Protein AF-A0A453H5A4-F1 (afdb_monomer)

Foldseek 3Di:
DPPPPPPFPWDWDFFFQQKIWIFGPPPDDDPDDDDPVVVVVRTPDMDRHDRGGWQDKDDLDPQAWMWTFGQVQWIFIAGPVVRDTQAIHHDGPGGWHDKDADPVQSQWIKIDGPSRKIWIWGNPQDQPPPVHDRHTDGPDID

InterPro domains:
  IPR001680 WD40 repeat [PF00400] (46-79)
  IPR001680 WD40 repeat [PF00400] (84-122)
  IPR001680 WD40 repeat [PS50082] (47-88)
  IPR001680 WD40 repeat [PS50082] (89-124)
  IPR001680 WD40 repeat [SM00320] (40-79)
  IPR001680 WD40 repeat [SM00320] (82-122)
  IPR015943 WD40/YVTN repeat-like-containing domain superfamily [G3DSA:2.130.10.10] (1-129)
  IPR020472 PAC1/LIS1-like, WD-40 repeat [PR00320] (11-25)
  IPR020472 PAC1/LIS1-like, WD-40 repeat [PR00320] (66-80)
  IPR020472 PAC1/LIS1-like, WD-40 repeat [PR00320] (109-123)
  IPR036322 WD40-repeat-containing domain superfamily [SSF50978] (8-124)
  IPR051865 WD repeat-containing CDT2 adapter protein [PTHR22852] (1-136)

Structure (mmCIF, N/CA/C/O backbone):
data_AF-A0A453H5A4-F1
#
_entry.id   AF-A0A453H5A4-F1
#
loop_
_atom_site.group_PDB
_atom_site.id
_atom_site.type_symbol
_atom_site.label_atom_id
_atom_site.label_alt_id
_atom_site.label_comp_id
_atom_site.label_asym_id
_atom_site.label_entity_id
_atom_site.label_seq_id
_atom_site.pdbx_PDB_ins_code
_atom_site.Cartn_x
_atom_site.Cartn_y
_atom_site.Cartn_z
_atom_site.occupancy
_atom_site.B_iso_or_equiv
_atom_site.auth_seq_id
_atom_site.auth_comp_id
_atom_site.auth_asym_id
_atom_site.auth_atom_id
_atom_site.pdbx_PDB_model_num
ATOM 1 N N . PHE A 1 1 ? -9.966 21.809 27.363 1.00 31.95 1 PHE A N 1
ATOM 2 C CA . PHE A 1 1 ? -9.455 20.461 27.683 1.00 31.95 1 PHE A CA 1
ATOM 3 C C . PHE A 1 1 ? -8.879 19.852 26.421 1.00 31.95 1 PHE A C 1
ATOM 5 O O . PHE A 1 1 ? -9.624 19.373 25.575 1.00 31.95 1 PHE A O 1
ATOM 12 N N . CYS A 1 2 ? -7.567 19.964 26.238 1.00 31.50 2 CYS A N 1
ATOM 13 C CA . CYS A 1 2 ? -6.886 19.392 25.086 1.00 31.50 2 CYS A CA 1
ATOM 14 C C . CYS A 1 2 ? -6.953 17.870 25.238 1.00 31.50 2 CYS A C 1
ATOM 16 O O . CYS A 1 2 ? -6.314 17.316 26.131 1.00 31.50 2 CYS A O 1
ATOM 18 N N . LYS A 1 3 ? -7.777 17.198 24.426 1.00 32.16 3 LYS A N 1
ATOM 19 C CA . LYS A 1 3 ? -7.684 15.747 24.249 1.00 32.16 3 LYS A CA 1
ATOM 20 C C . LYS A 1 3 ? -6.271 15.505 23.732 1.00 32.16 3 LYS A C 1
ATOM 22 O O . LYS A 1 3 ? -5.987 15.796 22.575 1.00 32.16 3 LYS A O 1
ATOM 27 N N . VAL A 1 4 ? -5.375 15.057 24.607 1.00 33.06 4 VAL A N 1
ATOM 28 C CA . VAL A 1 4 ? -4.102 14.475 24.183 1.00 33.06 4 VAL A CA 1
ATOM 29 C C . VAL A 1 4 ? -4.491 13.403 23.167 1.00 33.06 4 VAL A C 1
ATOM 31 O O . VAL A 1 4 ? -5.281 12.527 23.539 1.00 33.06 4 VAL A O 1
ATOM 34 N N . PRO A 1 5 ? -4.058 13.478 21.895 1.00 43.41 5 PRO A N 1
ATOM 35 C CA . PRO A 1 5 ? -4.349 12.414 20.955 1.00 43.41 5 PRO A CA 1
ATOM 36 C C . PRO A 1 5 ? -3.755 11.158 21.575 1.00 43.41 5 PRO A C 1
ATOM 38 O O . PRO A 1 5 ? -2.550 11.088 21.826 1.00 43.41 5 PRO A O 1
ATOM 41 N N . GLN A 1 6 ? -4.605 10.196 21.932 1.00 47.28 6 GLN A N 1
ATOM 42 C CA . GLN A 1 6 ? -4.117 8.869 22.255 1.00 47.28 6 GLN A CA 1
ATOM 43 C C . GLN A 1 6 ? -3.299 8.452 21.038 1.00 47.28 6 GLN A C 1
ATOM 45 O O . GLN A 1 6 ? -3.840 8.398 19.942 1.00 47.28 6 GLN A O 1
ATOM 50 N N . ILE A 1 7 ? -1.990 8.263 21.215 1.00 48.84 7 ILE A N 1
ATOM 51 C CA . ILE A 1 7 ? -1.068 7.856 20.147 1.00 48.84 7 ILE A CA 1
ATOM 52 C C . ILE A 1 7 ? -1.431 6.408 19.758 1.00 48.84 7 ILE A C 1
ATOM 54 O O . ILE A 1 7 ? -0.735 5.468 20.116 1.00 48.84 7 ILE A O 1
ATOM 58 N N . SER A 1 8 ? -2.589 6.167 19.156 1.00 60.38 8 SER A N 1
ATOM 59 C CA . SER A 1 8 ? -3.056 4.853 18.711 1.00 60.38 8 SER A CA 1
ATOM 60 C C . SER A 1 8 ? -1.916 4.146 17.980 1.00 60.38 8 SER A C 1
ATOM 62 O O . SER A 1 8 ? -1.382 4.675 17.011 1.00 60.38 8 SER A O 1
ATOM 64 N N . ARG A 1 9 ? -1.471 2.996 18.507 1.00 76.94 9 ARG A N 1
ATOM 65 C CA . ARG A 1 9 ? -0.459 2.173 17.837 1.00 76.94 9 ARG A CA 1
ATOM 66 C C . ARG A 1 9 ? -1.238 1.257 16.910 1.00 76.94 9 ARG A C 1
ATOM 68 O O . ARG A 1 9 ? -1.734 0.220 17.341 1.00 76.94 9 ARG A O 1
ATOM 75 N N . LEU A 1 10 ? -1.455 1.732 15.692 1.00 87.25 10 LEU A N 1
ATOM 76 C CA . LEU A 1 10 ? -2.156 0.975 14.671 1.00 87.25 10 LEU A CA 1
ATOM 77 C C . LEU A 1 10 ? -1.175 0.002 14.025 1.00 87.25 10 LEU A C 1
ATOM 79 O O . LEU A 1 10 ? -0.046 0.364 13.708 1.00 87.25 10 LEU A O 1
ATOM 83 N N . LEU A 1 11 ? -1.607 -1.239 13.850 1.00 89.75 11 LEU A N 1
ATOM 84 C CA . LEU A 1 11 ? -0.861 -2.262 13.134 1.00 89.75 11 LEU A CA 1
ATOM 85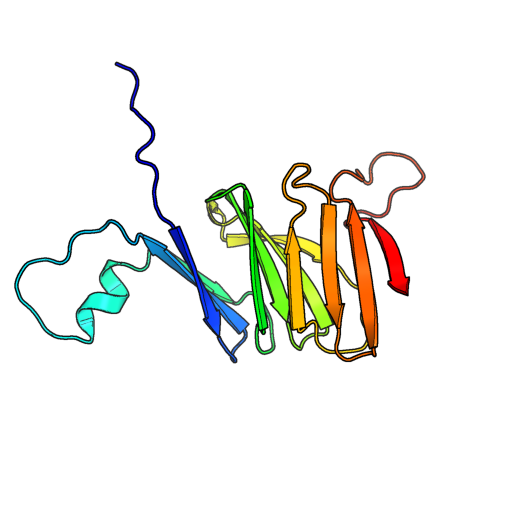 C C . LEU A 1 11 ? -1.641 -2.621 11.876 1.00 89.75 11 LEU A C 1
ATOM 87 O O . LEU A 1 11 ? -2.782 -3.068 11.977 1.00 89.75 11 LEU A O 1
ATOM 91 N N . ALA A 1 12 ? -1.025 -2.431 10.714 1.00 92.25 12 ALA A N 1
ATOM 92 C CA . ALA A 1 12 ? -1.526 -2.971 9.461 1.00 92.25 12 ALA A CA 1
ATOM 93 C C . ALA A 1 12 ? -0.928 -4.363 9.248 1.00 92.25 12 ALA A C 1
ATOM 95 O O . ALA A 1 12 ? 0.274 -4.561 9.414 1.00 92.25 12 ALA A O 1
ATOM 96 N N . VAL A 1 13 ? -1.775 -5.318 8.891 1.00 94.19 13 VAL A N 1
ATOM 97 C CA . VAL A 1 13 ? -1.387 -6.670 8.492 1.00 94.19 13 VAL A CA 1
ATOM 98 C C . VAL A 1 13 ? -2.006 -6.929 7.133 1.00 94.19 13 VAL A C 1
ATOM 100 O O . VAL A 1 13 ? -3.155 -6.552 6.907 1.00 94.19 13 VAL A O 1
ATOM 103 N N . ALA A 1 14 ? -1.254 -7.568 6.250 1.00 96.06 14 ALA A N 1
ATOM 104 C CA . ALA A 1 14 ? -1.747 -8.015 4.962 1.00 96.06 14 ALA A CA 1
ATOM 105 C C . ALA A 1 14 ? -1.429 -9.496 4.753 1.00 96.06 14 ALA A C 1
ATOM 107 O O . ALA A 1 14 ? -0.588 -10.048 5.467 1.00 96.06 14 ALA A O 1
ATOM 108 N N . ASP A 1 15 ? -2.120 -10.130 3.811 1.00 96.50 15 ASP A N 1
ATOM 109 C CA . ASP A 1 15 ? -1.997 -11.564 3.556 1.00 96.50 15 ASP A CA 1
ATOM 110 C C . ASP A 1 15 ? -1.846 -11.923 2.067 1.00 96.50 15 ASP A C 1
ATOM 112 O O . ASP A 1 15 ? -1.780 -11.068 1.175 1.00 96.50 15 ASP A O 1
ATOM 116 N N . GLU A 1 16 ? -1.740 -13.231 1.816 1.00 97.19 16 GLU A N 1
ATOM 117 C CA . GLU A 1 16 ? -1.551 -13.812 0.485 1.00 97.19 16 GLU A CA 1
ATOM 118 C C . GLU A 1 16 ? -2.814 -13.763 -0.390 1.00 97.19 16 GLU A C 1
ATOM 120 O O . GLU A 1 16 ? -2.710 -13.875 -1.611 1.00 97.19 16 GLU A O 1
ATOM 125 N N . ASP A 1 17 ? -3.983 -13.521 0.207 1.00 96.94 17 ASP A N 1
ATOM 126 C CA . ASP A 1 17 ? -5.263 -13.414 -0.499 1.00 96.94 17 ASP A CA 1
ATOM 127 C C . ASP A 1 17 ? -5.582 -11.964 -0.909 1.00 96.94 17 ASP A C 1
ATOM 129 O O . ASP A 1 17 ? -6.576 -11.700 -1.588 1.00 96.94 17 ASP A O 1
ATOM 133 N N . GLY A 1 18 ? -4.726 -11.010 -0.531 1.00 96.88 18 GLY A N 1
ATOM 134 C CA . GLY A 1 18 ? -4.865 -9.605 -0.894 1.00 96.88 18 GLY A CA 1
ATOM 135 C C . GLY A 1 18 ? -5.720 -8.788 0.075 1.00 96.88 18 GLY A C 1
ATOM 136 O O . GLY A 1 18 ? -6.164 -7.687 -0.277 1.00 96.88 18 GLY A O 1
ATOM 137 N N . TYR A 1 19 ? -5.942 -9.282 1.294 1.00 96.94 19 TYR A N 1
ATOM 138 C CA . TYR A 1 19 ? -6.625 -8.538 2.345 1.00 96.94 19 TYR A CA 1
ATOM 139 C C . TYR A 1 19 ? -5.660 -7.673 3.145 1.00 96.94 19 TYR A C 1
ATOM 141 O O . TYR A 1 19 ? -4.489 -7.995 3.337 1.00 96.94 19 TYR A O 1
ATOM 149 N N . VAL A 1 20 ? -6.195 -6.571 3.664 1.00 96.62 20 VAL A N 1
ATOM 150 C CA . VAL A 1 20 ? -5.560 -5.760 4.701 1.00 96.62 20 VAL A CA 1
ATOM 151 C C . VAL A 1 20 ? -6.472 -5.721 5.911 1.00 96.62 20 VAL A C 1
ATOM 153 O O . VAL A 1 20 ? -7.674 -5.497 5.775 1.00 96.62 20 VAL A O 1
ATOM 156 N N . ALA A 1 21 ? -5.891 -5.882 7.096 1.00 93.94 21 ALA A N 1
ATOM 157 C CA . ALA A 1 21 ? -6.553 -5.710 8.377 1.00 93.94 21 ALA A CA 1
ATOM 158 C C . ALA A 1 21 ? -5.768 -4.741 9.269 1.00 93.94 21 ALA A C 1
ATOM 160 O O . ALA A 1 21 ? -4.544 -4.818 9.382 1.00 93.94 21 ALA A O 1
ATOM 161 N N . ILE A 1 22 ? -6.486 -3.838 9.932 1.00 91.94 22 ILE A N 1
ATOM 162 C CA . ILE A 1 22 ? -5.944 -2.866 10.878 1.00 91.94 22 ILE A CA 1
ATOM 163 C C . ILE A 1 22 ? -6.320 -3.280 12.293 1.00 91.94 22 ILE A C 1
ATOM 165 O O . ILE A 1 22 ? -7.485 -3.556 12.585 1.00 91.94 22 ILE A O 1
ATOM 169 N N . TYR A 1 23 ? -5.340 -3.261 13.189 1.00 88.19 23 TYR A N 1
ATOM 170 C CA . TYR A 1 23 ? -5.497 -3.596 14.599 1.00 88.19 23 TYR A CA 1
ATOM 171 C C . TYR A 1 23 ? -5.071 -2.429 15.488 1.00 88.19 23 TYR A C 1
ATOM 173 O O . TYR A 1 23 ? -4.106 -1.729 15.186 1.00 88.19 23 TYR A O 1
ATOM 181 N N . ASP A 1 24 ? -5.758 -2.243 16.616 1.00 85.81 24 ASP A N 1
ATOM 182 C CA . ASP A 1 24 ? -5.316 -1.331 17.677 1.00 85.81 24 ASP A CA 1
ATOM 183 C C . ASP A 1 24 ? -4.511 -2.101 18.723 1.00 85.81 24 ASP A C 1
ATOM 185 O O . ASP A 1 24 ? -5.075 -2.804 19.563 1.00 85.81 24 ASP A O 1
ATOM 189 N N . THR A 1 25 ? -3.188 -1.940 18.736 1.00 80.75 25 THR A N 1
ATOM 190 C CA . THR A 1 25 ? -2.337 -2.701 19.661 1.00 80.75 25 THR A CA 1
ATOM 191 C C . THR A 1 25 ? -2.437 -2.224 21.116 1.00 80.75 25 THR A C 1
ATOM 193 O O . THR A 1 25 ? -1.730 -2.752 21.975 1.00 80.75 25 THR A O 1
ATOM 196 N N . ARG A 1 26 ? -3.238 -1.192 21.426 1.00 74.94 26 ARG A N 1
ATOM 197 C CA . ARG A 1 26 ? -3.437 -0.696 22.799 1.00 74.94 26 ARG A CA 1
ATOM 198 C C . ARG A 1 26 ? -4.700 -1.207 23.470 1.00 74.94 26 ARG A C 1
ATOM 200 O O . ARG A 1 26 ? -4.829 -1.013 24.683 1.00 74.94 26 ARG A O 1
ATOM 207 N N . ARG A 1 27 ? -5.629 -1.827 22.737 1.00 67.00 27 ARG A N 1
ATOM 208 C CA . ARG A 1 27 ? -6.816 -2.424 23.357 1.00 67.00 27 ARG A CA 1
ATOM 209 C C . ARG A 1 27 ? -6.351 -3.523 24.311 1.00 67.00 27 ARG A C 1
ATOM 211 O O . ARG A 1 27 ? -5.820 -4.549 23.900 1.00 67.00 27 ARG A O 1
ATOM 218 N N . ARG A 1 28 ? -6.459 -3.247 25.616 1.00 54.19 28 ARG A N 1
ATOM 219 C CA . ARG A 1 28 ? -6.093 -4.196 26.670 1.00 54.19 28 ARG A CA 1
ATOM 220 C C . ARG A 1 28 ? -7.025 -5.396 26.579 1.00 54.19 28 ARG A C 1
ATOM 222 O O . ARG A 1 28 ? -8.238 -5.231 26.651 1.00 54.19 28 ARG A O 1
ATOM 229 N N . LEU A 1 29 ? -6.429 -6.580 26.481 1.00 51.53 29 LEU A N 1
ATOM 230 C CA . LEU A 1 29 ? -7.133 -7.853 26.579 1.00 51.53 29 LEU A CA 1
ATOM 231 C C . LEU A 1 29 ? -7.929 -7.907 27.899 1.00 51.53 29 LEU A C 1
ATOM 233 O O . LEU A 1 29 ? -7.348 -7.629 28.957 1.00 51.53 29 LEU A O 1
ATOM 237 N N . PRO A 1 30 ? -9.214 -8.298 27.885 1.00 47.69 30 PRO A N 1
ATOM 238 C CA . PRO A 1 30 ? -9.895 -8.731 29.095 1.00 47.69 30 PRO A CA 1
ATOM 239 C C . PRO A 1 30 ? -9.146 -9.932 29.685 1.00 47.69 30 PRO A C 1
ATOM 241 O O . PRO A 1 30 ? -8.645 -10.798 28.966 1.00 47.69 30 PRO A O 1
ATOM 244 N N . SER A 1 31 ? -9.049 -9.997 31.009 1.00 52.09 31 SER A N 1
ATOM 245 C CA . SER A 1 31 ? -8.161 -10.919 31.726 1.00 52.09 31 SER A CA 1
ATOM 246 C C . SER A 1 31 ? -8.523 -12.411 31.641 1.00 52.09 31 SER A C 1
ATOM 248 O O . SER A 1 31 ? -7.883 -13.206 32.324 1.00 52.09 31 SER A O 1
ATOM 250 N N . ARG A 1 32 ? -9.499 -12.844 30.827 1.00 59.06 32 ARG A N 1
ATOM 251 C CA . ARG A 1 32 ? -9.930 -14.253 30.740 1.00 59.06 32 ARG A CA 1
ATOM 252 C C . ARG A 1 32 ? -10.833 -14.525 29.519 1.00 59.06 32 ARG A C 1
ATOM 254 O O . ARG A 1 32 ? -12.024 -14.275 29.609 1.00 59.06 32 ARG A O 1
ATOM 261 N N . SER A 1 33 ? -10.289 -15.084 28.433 1.00 50.72 33 SER A N 1
ATOM 262 C CA . SER A 1 33 ? -10.902 -16.139 27.581 1.00 50.72 33 SER A CA 1
ATOM 263 C C . SER A 1 33 ? -9.937 -16.539 26.440 1.00 50.72 33 SER A C 1
ATOM 265 O O . SER A 1 33 ? -8.767 -16.151 26.463 1.00 50.72 33 SER A O 1
ATOM 267 N N . SER A 1 34 ? -10.370 -17.419 25.533 1.00 55.19 34 SER A N 1
ATOM 268 C CA . SER A 1 34 ? -9.580 -18.267 24.624 1.00 55.19 34 SER A CA 1
ATOM 269 C C . SER A 1 34 ? -8.926 -17.544 23.426 1.00 55.19 34 SER A C 1
ATOM 271 O O . SER A 1 34 ? -9.263 -16.417 23.085 1.00 55.19 34 SER A O 1
ATOM 273 N N . SER A 1 35 ? -7.937 -18.184 22.795 1.00 56.47 35 SER A N 1
ATOM 274 C CA . SER A 1 35 ? -7.012 -17.622 21.789 1.00 56.47 35 SER A CA 1
ATOM 275 C C . SER A 1 35 ? -7.656 -17.126 20.487 1.00 56.47 35 SER A C 1
ATOM 277 O O . SER A 1 35 ? -7.053 -16.311 19.797 1.00 56.47 35 SER A O 1
ATOM 279 N N . ILE A 1 36 ? -8.850 -17.617 20.1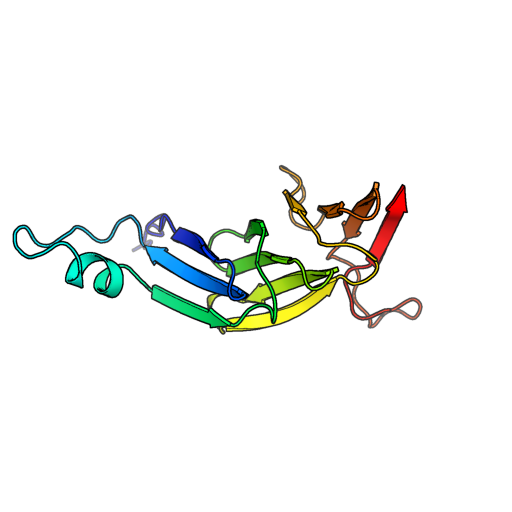46 1.00 55.00 36 ILE A N 1
ATOM 280 C CA . ILE A 1 36 ? -9.502 -17.385 18.845 1.00 55.00 36 ILE A CA 1
ATOM 281 C C . ILE A 1 36 ? -10.413 -16.142 18.886 1.00 55.00 36 ILE A C 1
ATOM 283 O O . ILE A 1 36 ? -10.499 -15.409 17.906 1.00 55.00 36 ILE A O 1
ATOM 287 N N . GLU A 1 37 ? -10.994 -15.815 20.044 1.00 50.50 37 GLU A N 1
ATOM 288 C CA . GLU A 1 37 ? -11.855 -14.630 20.234 1.00 50.50 37 GLU A CA 1
ATOM 289 C C . GLU A 1 37 ? -11.042 -13.318 20.312 1.00 50.50 37 GLU A C 1
ATOM 291 O O . GLU A 1 37 ? -11.508 -12.250 19.919 1.00 50.50 37 GLU A O 1
ATOM 296 N N . LYS A 1 38 ? -9.765 -13.406 20.712 1.00 52.12 38 LYS A N 1
ATOM 297 C CA . LYS A 1 38 ? -8.856 -12.258 20.916 1.00 52.12 38 LYS A CA 1
ATOM 298 C C . LYS A 1 38 ? -8.471 -11.510 19.636 1.00 52.12 38 LYS A C 1
ATOM 300 O O . LYS A 1 38 ? -8.133 -10.326 19.691 1.00 52.12 38 LYS A O 1
ATOM 305 N N . SER A 1 39 ? -8.482 -12.191 18.488 1.00 49.59 39 SER A N 1
ATOM 306 C CA . SER A 1 39 ? -8.101 -11.595 17.198 1.00 49.59 39 SER A CA 1
ATOM 307 C C . SER A 1 39 ? -9.197 -10.673 16.652 1.00 49.59 39 SER A C 1
ATOM 309 O O . SER A 1 39 ? -8.893 -9.617 16.097 1.00 49.59 39 SER A O 1
ATOM 311 N N . ALA A 1 40 ? -10.469 -11.017 16.876 1.00 54.19 40 ALA A N 1
ATOM 312 C CA . ALA A 1 40 ? -11.606 -10.256 16.367 1.00 54.19 40 ALA A CA 1
ATOM 313 C C . ALA A 1 40 ? -11.858 -8.950 17.147 1.00 54.19 40 ALA A C 1
ATOM 315 O O . ALA A 1 40 ? -12.211 -7.942 16.546 1.00 54.19 40 ALA A O 1
ATOM 316 N N . GLU A 1 41 ? -11.616 -8.922 18.463 1.00 59.72 41 GLU A N 1
ATOM 317 C CA . GLU A 1 41 ? -11.883 -7.743 19.319 1.00 59.72 41 GLU A CA 1
ATOM 318 C C . GLU A 1 41 ? -10.894 -6.579 19.115 1.00 59.72 41 GLU A C 1
ATOM 320 O O . GLU A 1 41 ? -11.189 -5.407 19.394 1.00 59.72 41 GLU A O 1
ATOM 325 N N . THR A 1 42 ? -9.706 -6.908 18.612 1.00 70.88 42 THR A N 1
ATOM 326 C CA . THR A 1 42 ? -8.603 -5.964 18.392 1.00 70.88 42 THR A CA 1
ATOM 327 C C . THR A 1 42 ? -8.598 -5.411 16.961 1.00 70.88 42 THR A C 1
ATOM 329 O O . THR A 1 42 ? -7.965 -4.385 16.700 1.00 70.88 42 THR A O 1
ATOM 332 N N . ARG A 1 43 ? -9.308 -6.075 16.036 1.00 80.38 43 ARG A N 1
ATOM 333 C CA . ARG A 1 43 ? -9.438 -5.674 14.632 1.00 80.38 43 ARG A CA 1
ATOM 334 C C . ARG A 1 43 ? -10.377 -4.474 14.528 1.00 80.38 43 ARG A C 1
ATOM 336 O O . ARG A 1 43 ? -11.531 -4.531 14.938 1.00 80.38 43 ARG A O 1
ATOM 343 N N . LEU A 1 44 ? -9.872 -3.375 13.983 1.00 85.88 44 LEU A N 1
ATOM 344 C CA . LEU A 1 44 ? -10.637 -2.151 13.749 1.00 85.88 44 LEU A CA 1
ATOM 345 C C . LEU A 1 44 ? -11.335 -2.171 12.392 1.00 85.88 44 LEU A C 1
ATOM 347 O O . LEU A 1 44 ? -12.474 -1.726 12.263 1.00 85.88 44 LEU A O 1
ATOM 351 N N . SER A 1 45 ? -10.638 -2.661 11.374 1.00 87.12 45 SER A N 1
ATOM 352 C CA . SER A 1 45 ? -11.126 -2.685 10.004 1.00 87.12 45 SER A CA 1
ATOM 353 C C . SER A 1 45 ? -10.379 -3.716 9.179 1.00 87.12 45 SER A C 1
ATOM 355 O O . SER A 1 45 ? -9.217 -4.006 9.436 1.00 87.12 45 SER A O 1
ATOM 357 N N . ASP A 1 46 ? -11.047 -4.234 8.161 1.00 93.00 46 ASP A N 1
ATOM 358 C CA . ASP A 1 46 ? -10.445 -4.975 7.066 1.00 93.00 46 ASP A CA 1
ATOM 359 C C . ASP A 1 46 ? -11.130 -4.647 5.733 1.00 93.00 46 ASP A C 1
ATOM 361 O O . ASP A 1 46 ? -12.235 -4.078 5.700 1.00 93.00 46 ASP A O 1
ATOM 365 N N . TRP A 1 47 ? -10.416 -4.919 4.642 1.00 96.75 47 TRP A N 1
ATOM 366 C CA . TRP A 1 47 ? -10.898 -4.812 3.266 1.00 96.75 47 TRP A CA 1
ATOM 367 C C . TRP A 1 47 ? -10.034 -5.650 2.312 1.00 96.75 47 TRP A C 1
ATOM 369 O O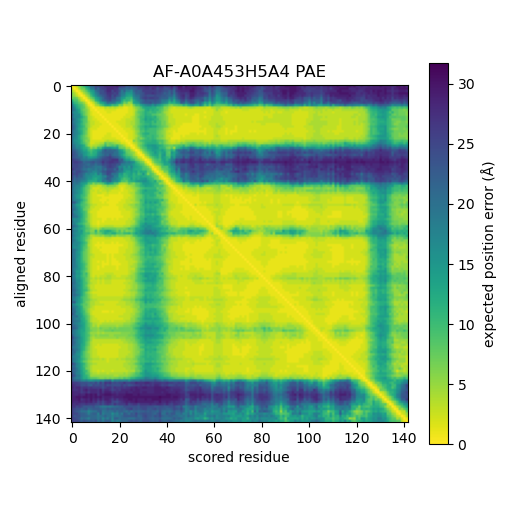 . TRP A 1 47 ? -8.877 -5.948 2.604 1.00 96.75 47 TRP A O 1
ATOM 379 N N . VAL A 1 48 ? -10.599 -5.996 1.151 1.00 97.50 48 VAL A N 1
ATOM 380 C CA . VAL A 1 48 ? -9.841 -6.542 0.014 1.00 97.50 48 VAL A CA 1
ATOM 381 C C . VAL A 1 48 ? -9.111 -5.382 -0.654 1.00 97.50 48 VAL A C 1
ATOM 383 O O . VAL A 1 48 ? -9.753 -4.480 -1.198 1.00 97.50 48 VAL A O 1
ATOM 386 N N . ALA A 1 49 ? -7.784 -5.374 -0.596 1.00 97.38 49 ALA A N 1
ATOM 387 C CA . ALA A 1 49 ? -6.974 -4.335 -1.222 1.00 97.38 49 ALA A CA 1
ATOM 388 C C . ALA A 1 49 ? -6.508 -4.745 -2.630 1.00 97.38 49 ALA A C 1
ATOM 390 O O . ALA A 1 49 ? -6.507 -3.932 -3.563 1.00 97.38 49 ALA A O 1
ATOM 391 N N . HIS A 1 50 ? -6.151 -6.010 -2.817 1.00 97.88 50 HIS A N 1
ATOM 392 C CA . HIS A 1 50 ? -5.628 -6.530 -4.078 1.00 97.88 50 HIS A CA 1
ATOM 393 C C . HIS A 1 50 ? -6.288 -7.858 -4.449 1.00 97.88 50 HIS A C 1
ATOM 395 O O . HIS A 1 50 ? -6.879 -8.520 -3.606 1.00 97.88 50 HIS A O 1
ATOM 401 N N . ASN A 1 51 ? -6.179 -8.239 -5.724 1.00 96.81 51 ASN A N 1
ATOM 402 C CA . ASN A 1 51 ? -6.659 -9.536 -6.225 1.00 96.81 51 ASN A CA 1
ATOM 403 C C . ASN A 1 51 ? -5.550 -10.608 -6.200 1.00 96.81 51 ASN A C 1
ATOM 405 O O . ASN A 1 51 ? -5.633 -11.610 -6.907 1.00 96.81 51 ASN A O 1
ATOM 409 N N . ASN A 1 52 ? -4.459 -10.338 -5.482 1.00 98.06 52 ASN A N 1
ATOM 410 C CA . ASN A 1 52 ? -3.277 -11.182 -5.362 1.00 98.06 52 ASN A CA 1
ATOM 411 C C . ASN A 1 52 ? -2.535 -10.819 -4.063 1.00 98.06 52 ASN A C 1
ATOM 413 O O . ASN A 1 52 ? -2.765 -9.742 -3.501 1.00 98.06 52 ASN A O 1
ATOM 417 N N . ALA A 1 53 ? -1.606 -11.677 -3.646 1.00 98.31 53 ALA A N 1
ATOM 418 C CA . ALA A 1 53 ? -0.819 -11.546 -2.428 1.00 98.31 53 ALA A CA 1
ATOM 419 C C . ALA A 1 53 ? -0.231 -10.148 -2.246 1.00 98.31 53 ALA A C 1
ATOM 421 O O . ALA A 1 53 ? 0.338 -9.571 -3.180 1.00 98.31 53 ALA A O 1
ATOM 422 N N . ILE A 1 54 ? -0.344 -9.620 -1.030 1.00 98.69 54 ILE A N 1
ATOM 423 C CA . ILE A 1 54 ? 0.301 -8.374 -0.629 1.00 98.69 54 ILE A CA 1
ATOM 424 C C . ILE A 1 54 ? 1.622 -8.730 0.035 1.00 98.69 54 ILE A C 1
ATOM 426 O O . ILE A 1 54 ? 1.672 -9.500 0.989 1.00 98.69 54 ILE A O 1
ATOM 430 N N . PHE A 1 55 ? 2.703 -8.171 -0.494 1.00 98.31 55 PHE A N 1
ATOM 431 C CA . PHE A 1 55 ? 4.055 -8.452 -0.025 1.00 98.31 55 PHE A CA 1
ATOM 432 C C . PHE A 1 55 ? 4.566 -7.413 0.963 1.00 98.31 55 PHE A C 1
ATOM 434 O O . PHE A 1 55 ? 5.440 -7.735 1.762 1.00 98.31 55 PHE A O 1
ATOM 441 N N . ASP A 1 56 ? 4.033 -6.191 0.921 1.00 98.06 56 ASP A N 1
ATOM 442 C CA . ASP A 1 56 ? 4.456 -5.130 1.829 1.00 98.06 56 ASP A CA 1
ATOM 443 C C . ASP A 1 56 ? 3.350 -4.096 2.069 1.00 98.06 56 ASP A C 1
ATOM 445 O O . ASP A 1 56 ? 2.494 -3.861 1.205 1.00 98.06 56 ASP A O 1
ATOM 449 N N . VAL A 1 57 ? 3.394 -3.462 3.243 1.00 96.19 57 VAL A N 1
ATOM 450 C CA . VAL A 1 57 ? 2.514 -2.362 3.646 1.00 96.19 57 VAL A CA 1
ATOM 451 C C . VAL A 1 57 ? 3.316 -1.245 4.318 1.00 96.19 57 VAL A C 1
ATOM 453 O O . VAL A 1 57 ? 4.085 -1.491 5.242 1.00 96.19 57 VAL A O 1
ATOM 456 N N . CYS A 1 58 ? 3.116 0.006 3.894 1.00 93.56 58 CYS A N 1
ATOM 457 C CA . CYS A 1 58 ? 3.785 1.176 4.486 1.00 93.56 58 CYS A CA 1
ATOM 458 C C . CYS A 1 58 ? 2.759 2.238 4.884 1.00 93.56 58 CYS A C 1
ATOM 460 O O . CYS A 1 58 ? 1.866 2.575 4.106 1.00 93.56 58 CYS A O 1
ATOM 462 N N . TRP A 1 59 ? 2.897 2.813 6.078 1.00 90.38 59 TRP A N 1
ATOM 463 C CA . TRP A 1 59 ? 2.139 4.003 6.460 1.00 90.38 59 TRP A CA 1
ATOM 464 C C . TRP A 1 59 ? 2.766 5.249 5.829 1.00 90.38 59 TRP A C 1
ATOM 466 O O . TRP A 1 59 ? 3.930 5.550 6.076 1.00 90.38 59 TRP A O 1
ATOM 476 N N . ILE A 1 60 ? 1.984 6.008 5.055 1.00 83.31 60 ILE A N 1
ATOM 477 C CA . ILE A 1 60 ? 2.396 7.338 4.559 1.00 83.31 60 ILE A CA 1
ATOM 478 C C . ILE A 1 60 ? 2.197 8.370 5.670 1.00 83.31 60 ILE A C 1
ATOM 480 O O . ILE A 1 60 ? 3.063 9.186 5.983 1.00 83.31 60 ILE A O 1
ATOM 484 N N . LYS A 1 61 ? 1.005 8.331 6.268 1.00 78.38 61 LYS A N 1
ATOM 485 C CA . LYS A 1 61 ? 0.592 9.140 7.412 1.00 78.38 61 LYS A CA 1
ATOM 486 C C . LYS A 1 61 ? -0.108 8.196 8.368 1.00 78.38 61 LYS A C 1
ATOM 488 O O . LYS A 1 61 ? -1.189 7.697 8.042 1.00 78.38 61 LYS A O 1
ATOM 493 N N . GLU A 1 62 ? 0.533 7.941 9.506 1.00 71.00 62 GLU A N 1
ATOM 494 C CA . GLU A 1 62 ? 0.050 7.032 10.550 1.00 71.00 62 GLU A CA 1
ATOM 495 C C . GLU A 1 62 ? -1.456 7.202 10.793 1.00 71.00 62 GLU A C 1
ATOM 497 O O . GLU A 1 62 ? -1.937 8.289 11.118 1.00 71.00 62 GLU A O 1
ATOM 502 N N . GLY A 1 63 ? -2.207 6.121 10.577 1.00 71.00 63 GLY A N 1
ATOM 503 C CA . GLY A 1 63 ? -3.651 6.052 10.800 1.00 71.00 63 GLY A CA 1
ATOM 504 C C . GLY A 1 63 ? -4.559 6.715 9.766 1.00 71.00 63 GLY A C 1
ATOM 505 O O . GLY A 1 63 ? -5.773 6.589 9.893 1.00 71.00 63 GLY A O 1
ATOM 506 N N . SER A 1 64 ? -4.026 7.372 8.733 1.00 85.44 64 SER A N 1
ATOM 507 C CA . SER A 1 64 ? -4.841 7.993 7.676 1.00 85.44 64 SER A CA 1
ATOM 508 C C . SER A 1 64 ? -4.653 7.321 6.320 1.00 85.44 64 SER A C 1
ATOM 510 O O . SER A 1 64 ? -5.641 6.958 5.673 1.00 85.44 64 SER A O 1
ATOM 512 N N . GLN A 1 65 ? -3.396 7.132 5.905 1.00 90.00 65 GLN A N 1
ATOM 513 C CA . GLN A 1 65 ? -3.055 6.643 4.571 1.00 90.00 65 GLN A CA 1
ATOM 514 C C . GLN A 1 65 ? -2.075 5.475 4.614 1.00 90.00 65 GLN A C 1
ATOM 516 O O . GLN A 1 65 ? -1.023 5.561 5.253 1.00 90.00 65 GLN A O 1
ATOM 521 N N . LEU A 1 66 ? -2.420 4.415 3.886 1.00 93.44 66 LEU A N 1
ATOM 522 C CA . LEU A 1 66 ? -1.658 3.173 3.800 1.00 93.44 66 LEU A CA 1
ATOM 523 C C . LEU A 1 66 ? -1.300 2.868 2.342 1.00 93.44 66 LEU A C 1
ATOM 525 O O . LEU A 1 66 ? -2.137 3.023 1.453 1.00 93.44 66 LEU A O 1
ATOM 529 N N . LEU A 1 67 ? -0.076 2.405 2.116 1.00 95.75 67 LEU A N 1
ATOM 530 C CA . LEU A 1 67 ? 0.375 1.812 0.864 1.00 95.75 67 LEU A CA 1
ATOM 531 C C . LEU A 1 67 ? 0.352 0.298 0.961 1.00 95.75 67 LEU A C 1
ATOM 533 O O . LEU A 1 67 ? 0.715 -0.258 1.996 1.00 95.75 67 LEU A O 1
ATOM 537 N N . THR A 1 68 ? -0.004 -0.350 -0.138 1.00 97.81 68 THR A N 1
ATOM 538 C CA . THR A 1 68 ? 0.022 -1.807 -0.281 1.00 97.81 68 THR A CA 1
ATOM 539 C C . THR A 1 68 ? 0.736 -2.169 -1.579 1.00 97.81 68 THR A C 1
ATOM 541 O O . THR A 1 68 ? 0.402 -1.613 -2.622 1.00 97.81 68 THR A O 1
ATOM 544 N N . ALA A 1 69 ? 1.717 -3.072 -1.526 1.00 98.12 69 ALA A N 1
ATOM 545 C CA . ALA A 1 69 ? 2.431 -3.596 -2.694 1.00 98.12 69 ALA A CA 1
ATOM 546 C C . ALA A 1 69 ? 2.055 -5.056 -2.938 1.00 98.12 69 ALA A C 1
ATOM 548 O O . ALA A 1 69 ? 2.084 -5.861 -2.006 1.00 98.12 69 ALA A O 1
ATOM 549 N N . SER A 1 70 ? 1.712 -5.404 -4.179 1.00 98.50 70 SER A N 1
ATOM 550 C CA . SER A 1 70 ? 1.104 -6.702 -4.477 1.00 98.50 70 SER A CA 1
ATOM 551 C C . SER A 1 70 ? 1.725 -7.448 -5.658 1.00 98.50 70 SER A C 1
ATOM 553 O O . SER A 1 70 ? 2.383 -6.901 -6.549 1.00 98.50 70 SER A O 1
ATOM 555 N N . GLY A 1 71 ? 1.460 -8.754 -5.674 1.00 98.31 71 GLY A N 1
ATOM 556 C CA . GLY A 1 71 ? 1.663 -9.642 -6.809 1.00 98.31 71 GLY A CA 1
ATOM 557 C C . GLY A 1 71 ? 0.849 -9.290 -8.047 1.00 98.31 71 GLY A C 1
ATOM 558 O O . GLY A 1 71 ? 1.201 -9.759 -9.126 1.00 98.31 71 GLY A O 1
ATOM 559 N N . ASP A 1 72 ? -0.177 -8.443 -7.926 1.00 97.94 72 ASP A N 1
ATOM 560 C CA . ASP A 1 72 ? -0.923 -7.899 -9.067 1.00 97.94 72 ASP A CA 1
ATOM 561 C C . ASP A 1 72 ? -0.176 -6.792 -9.835 1.00 97.94 72 ASP A C 1
ATOM 563 O O . ASP A 1 72 ? -0.738 -6.215 -10.760 1.00 97.94 72 ASP A O 1
ATOM 567 N N . GLN A 1 73 ? 1.103 -6.564 -9.499 1.00 96.75 73 GLN A N 1
ATOM 568 C CA . GLN A 1 73 ? 2.028 -5.629 -10.156 1.00 96.75 73 GLN A CA 1
ATOM 569 C C . GLN A 1 73 ? 1.726 -4.152 -9.866 1.00 96.75 73 GLN A C 1
ATOM 571 O O . GLN A 1 73 ? 2.301 -3.264 -10.493 1.00 96.75 73 GLN A O 1
ATOM 576 N N . THR A 1 74 ? 0.860 -3.874 -8.888 1.00 96.31 74 THR A N 1
ATOM 577 C CA . THR A 1 74 ? 0.499 -2.508 -8.505 1.00 96.31 74 THR A CA 1
ATOM 578 C C . THR A 1 74 ? 0.911 -2.177 -7.078 1.00 96.31 74 THR A C 1
ATOM 580 O O . THR A 1 74 ? 1.018 -3.045 -6.204 1.00 96.31 74 THR A O 1
ATOM 583 N N . VAL A 1 75 ? 1.102 -0.880 -6.840 1.00 96.69 75 VAL A N 1
ATOM 584 C CA . VAL A 1 75 ? 1.033 -0.298 -5.499 1.00 96.69 75 VAL A CA 1
ATOM 585 C C . VAL A 1 75 ? -0.279 0.465 -5.395 1.00 96.69 75 VAL A C 1
ATOM 587 O O . VAL A 1 75 ? -0.643 1.186 -6.319 1.00 96.69 75 VAL A O 1
ATOM 590 N N . LYS A 1 76 ? -1.012 0.338 -4.290 1.00 95.25 76 LYS A N 1
ATOM 591 C CA . LYS A 1 76 ? -2.242 1.113 -4.068 1.00 95.25 76 LYS A CA 1
ATOM 592 C C . LYS A 1 76 ? -2.135 1.992 -2.839 1.00 95.25 76 LYS A C 1
ATOM 594 O O . LYS A 1 76 ? -1.529 1.611 -1.841 1.00 95.25 76 LYS A O 1
ATOM 599 N N . ILE A 1 77 ? -2.766 3.158 -2.923 1.00 94.12 77 ILE A N 1
ATOM 600 C CA . ILE A 1 77 ? -2.877 4.134 -1.841 1.00 94.12 77 ILE A CA 1
ATOM 601 C C . ILE A 1 77 ? -4.288 4.042 -1.272 1.00 94.12 77 ILE A C 1
ATOM 603 O O . ILE A 1 77 ? -5.265 4.169 -2.010 1.00 94.12 77 ILE A O 1
ATOM 607 N N . TRP A 1 78 ? -4.414 3.886 0.040 1.00 93.88 78 TRP A N 1
ATOM 608 C CA . TRP A 1 78 ? -5.694 3.692 0.717 1.00 93.88 78 TRP A CA 1
ATOM 609 C C . TRP A 1 78 ? -5.965 4.773 1.750 1.00 93.88 78 TRP A C 1
ATOM 611 O O . TRP A 1 78 ? -5.094 5.106 2.547 1.00 93.88 78 TRP A O 1
ATOM 621 N N . SER A 1 79 ? -7.205 5.263 1.794 1.00 92.25 79 SER A N 1
ATOM 622 C CA . SER A 1 79 ? -7.760 5.917 2.980 1.00 92.25 79 SER A CA 1
ATOM 623 C C . SER A 1 79 ? -8.237 4.833 3.936 1.00 92.25 79 SER A C 1
ATOM 625 O O . SER A 1 79 ? -9.182 4.112 3.615 1.00 92.25 79 SER A O 1
ATOM 627 N N . VAL A 1 80 ? -7.605 4.729 5.106 1.00 90.44 80 VAL A N 1
ATOM 628 C CA . VAL A 1 80 ? -7.946 3.698 6.100 1.00 90.44 80 VAL A CA 1
ATOM 629 C C . VAL A 1 80 ? -9.315 3.946 6.731 1.00 90.44 80 VAL A C 1
ATOM 631 O O . VAL A 1 80 ? -10.078 3.004 6.923 1.00 90.44 80 VAL A O 1
ATOM 634 N N . GLU A 1 81 ? -9.657 5.210 6.990 1.00 89.12 81 GLU A N 1
ATOM 635 C CA . GLU A 1 81 ? -10.958 5.602 7.548 1.00 89.12 81 GLU A CA 1
ATOM 636 C C . GLU A 1 81 ? -12.121 5.191 6.635 1.00 89.12 81 GLU A C 1
ATOM 638 O O . GLU A 1 81 ? -13.103 4.611 7.092 1.00 89.12 81 GLU A O 1
ATOM 643 N N . ASN A 1 82 ? -11.981 5.437 5.329 1.00 89.19 82 ASN A N 1
ATOM 644 C CA . ASN A 1 82 ? -13.047 5.204 4.354 1.00 89.19 82 ASN A CA 1
ATOM 645 C C . ASN A 1 82 ? -12.926 3.864 3.618 1.00 89.19 82 ASN A C 1
ATOM 647 O O . ASN A 1 82 ? -13.754 3.576 2.756 1.00 89.19 82 ASN A O 1
ATOM 651 N N . LYS A 1 83 ? -11.876 3.076 3.896 1.00 93.06 83 LYS A N 1
ATOM 652 C CA . LYS A 1 83 ? -11.524 1.841 3.170 1.00 93.06 83 LYS A CA 1
ATOM 653 C C . LYS A 1 83 ? -11.532 2.026 1.646 1.00 93.06 83 LYS A C 1
ATOM 655 O O . LYS A 1 83 ? -11.973 1.158 0.896 1.00 93.06 83 LYS A O 1
ATOM 660 N N . LYS A 1 84 ? -11.093 3.199 1.184 1.00 93.38 84 LYS A N 1
ATOM 661 C CA . LYS A 1 84 ? -11.199 3.609 -0.220 1.00 93.38 84 LYS A CA 1
ATOM 662 C C . LYS A 1 84 ? -9.821 3.693 -0.856 1.00 93.38 84 LYS A C 1
ATOM 664 O O . LYS A 1 84 ? -8.930 4.335 -0.301 1.00 93.38 84 LYS A O 1
ATOM 669 N N . CYS A 1 85 ? -9.686 3.106 -2.042 1.00 93.75 85 CYS A N 1
ATOM 670 C CA . CYS A 1 85 ? -8.515 3.296 -2.889 1.00 93.75 85 CYS A CA 1
ATOM 671 C C . CYS A 1 85 ? -8.498 4.747 -3.391 1.00 93.75 85 CYS A C 1
ATOM 673 O O . CYS A 1 85 ? -9.441 5.200 -4.043 1.00 93.75 85 CYS A O 1
ATOM 675 N N . LEU A 1 86 ? -7.453 5.485 -3.029 1.00 91.12 86 LEU A N 1
ATOM 676 C CA . LEU A 1 86 ? -7.228 6.879 -3.407 1.00 91.12 86 LEU A CA 1
ATOM 677 C C . LEU A 1 86 ? -6.444 6.998 -4.713 1.00 91.12 86 LEU A C 1
ATOM 679 O O . LEU A 1 86 ? -6.619 7.977 -5.428 1.00 91.12 86 LEU A O 1
ATOM 683 N N . GLY A 1 87 ? -5.605 6.010 -5.014 1.00 89.12 87 GLY A N 1
ATOM 684 C CA . GLY A 1 87 ? -4.799 5.975 -6.225 1.00 89.12 87 GLY A CA 1
ATOM 685 C C . GLY A 1 87 ? -4.158 4.611 -6.425 1.00 89.12 87 GLY A C 1
ATOM 686 O O . GLY A 1 87 ? -3.982 3.851 -5.466 1.00 89.12 87 GLY A O 1
ATOM 687 N N . VAL A 1 88 ? -3.829 4.315 -7.675 1.00 92.31 88 VAL A N 1
ATOM 688 C CA . VAL A 1 88 ? -3.075 3.134 -8.086 1.00 92.31 88 VAL A CA 1
ATOM 689 C C . VAL A 1 88 ? -1.772 3.636 -8.698 1.00 92.31 88 VAL A C 1
ATOM 691 O O . VAL A 1 88 ? -1.760 4.657 -9.372 1.00 92.31 88 VAL A O 1
ATOM 694 N N . LEU A 1 89 ? -0.664 2.973 -8.395 1.00 91.75 89 LEU A N 1
ATOM 695 C CA . LEU A 1 89 ? 0.635 3.223 -9.001 1.00 91.75 89 LEU A CA 1
ATOM 696 C C . LEU A 1 89 ? 0.941 2.011 -9.868 1.00 91.75 89 LEU A C 1
ATOM 698 O O . LEU A 1 89 ? 1.115 0.894 -9.365 1.00 91.75 89 LEU A O 1
ATOM 702 N N . SER A 1 90 ? 0.922 2.237 -11.175 1.00 90.62 90 SER A N 1
ATOM 703 C CA . SER A 1 90 ? 1.058 1.209 -12.198 1.00 90.62 90 SER A CA 1
ATOM 704 C C . SER A 1 90 ? 2.282 1.483 -13.073 1.00 90.62 90 SER A C 1
ATOM 706 O O . SER A 1 90 ? 2.671 2.630 -13.276 1.00 90.62 90 SER A O 1
ATOM 708 N N . GLY A 1 91 ? 2.937 0.424 -13.555 1.00 88.25 91 GLY A N 1
ATOM 709 C CA . GLY A 1 91 ? 4.138 0.539 -14.393 1.00 88.25 91 GLY A CA 1
ATOM 710 C C . GLY A 1 91 ? 5.123 -0.615 -14.222 1.00 88.25 91 GLY A C 1
ATOM 711 O O . GLY A 1 91 ? 5.827 -0.960 -15.167 1.00 88.25 91 GLY A O 1
ATOM 712 N N . HIS A 1 92 ? 5.130 -1.260 -13.053 1.00 93.12 92 HIS A N 1
ATOM 713 C CA . HIS A 1 92 ? 5.844 -2.520 -12.874 1.00 93.12 92 HIS A CA 1
ATOM 714 C C . HIS A 1 92 ? 5.218 -3.627 -13.732 1.00 93.12 92 HIS A C 1
ATOM 716 O O . HIS A 1 92 ? 4.005 -3.677 -13.925 1.00 93.12 92 HIS A O 1
ATOM 722 N N . THR A 1 93 ? 6.066 -4.519 -14.239 1.00 95.25 93 THR A N 1
ATOM 723 C CA . THR A 1 93 ? 5.682 -5.690 -15.054 1.00 95.25 93 THR A CA 1
ATOM 724 C C . THR A 1 93 ? 5.876 -7.007 -14.295 1.00 95.25 93 THR A C 1
ATOM 726 O O . THR A 1 93 ? 5.688 -8.102 -14.827 1.00 95.25 93 THR A O 1
ATOM 729 N N . GLY A 1 94 ? 6.261 -6.901 -13.023 1.00 96.38 94 GLY A N 1
ATOM 730 C CA . GLY A 1 94 ? 6.432 -7.992 -12.081 1.00 96.38 94 GLY A CA 1
ATOM 731 C C . GLY A 1 94 ? 5.818 -7.645 -10.728 1.00 96.38 94 GLY A C 1
ATOM 732 O O . GLY A 1 94 ? 5.387 -6.522 -10.481 1.00 96.38 94 GLY A O 1
ATOM 733 N N . SER A 1 95 ? 5.742 -8.638 -9.841 1.00 97.88 95 SER A N 1
ATOM 734 C CA . SER A 1 95 ? 5.201 -8.438 -8.494 1.00 97.88 95 SER A CA 1
ATOM 735 C C . SER A 1 95 ? 5.981 -7.362 -7.745 1.00 97.88 95 SER A C 1
ATOM 737 O O . SER A 1 95 ? 7.206 -7.458 -7.651 1.00 97.88 95 SER A O 1
ATOM 739 N N . VAL A 1 96 ? 5.277 -6.415 -7.132 1.00 98.25 96 VAL A N 1
ATOM 740 C CA . VAL A 1 96 ? 5.904 -5.420 -6.262 1.00 98.25 96 VAL A CA 1
ATOM 741 C C . VAL A 1 96 ? 6.153 -6.064 -4.905 1.00 98.25 96 VAL A C 1
ATOM 743 O O . VAL A 1 96 ? 5.235 -6.605 -4.293 1.00 98.25 96 VAL A O 1
ATOM 746 N N . LYS A 1 97 ? 7.409 -6.083 -4.465 1.00 98.00 97 LYS A N 1
ATOM 747 C CA . LYS A 1 97 ? 7.862 -6.856 -3.300 1.00 98.00 97 LYS A CA 1
ATOM 748 C C . LYS A 1 97 ? 8.184 -6.013 -2.081 1.00 98.00 97 LYS A C 1
ATOM 750 O O . LYS A 1 97 ? 8.206 -6.562 -0.987 1.00 98.00 97 LYS A O 1
ATOM 755 N N . SER A 1 98 ? 8.462 -4.731 -2.268 1.00 96.88 98 SER A N 1
ATOM 756 C CA . SER A 1 98 ? 8.872 -3.852 -1.181 1.00 96.88 98 SER A CA 1
ATOM 757 C C . SER A 1 98 ? 8.425 -2.423 -1.421 1.00 96.88 98 SER A C 1
ATOM 759 O O . SER A 1 98 ? 8.335 -1.962 -2.564 1.00 96.88 98 SER A O 1
ATOM 761 N N . LEU A 1 99 ? 8.176 -1.727 -0.319 1.00 96.31 99 LEU A N 1
ATOM 762 C CA . LEU A 1 99 ? 7.865 -0.313 -0.256 1.00 96.31 99 LEU A CA 1
ATOM 763 C C . LEU A 1 99 ? 8.822 0.384 0.705 1.00 96.31 99 LEU A C 1
ATOM 765 O O . LEU A 1 99 ? 9.226 -0.153 1.733 1.00 96.31 99 LEU A O 1
ATOM 769 N N . SER A 1 100 ? 9.162 1.627 0.390 1.00 94.06 100 SER A N 1
ATOM 770 C CA . SER A 1 100 ? 9.866 2.503 1.314 1.00 94.06 100 SER A CA 1
ATOM 771 C C . SER A 1 100 ? 9.316 3.914 1.211 1.00 94.06 100 SER A C 1
ATOM 773 O O . SER A 1 100 ? 9.206 4.475 0.122 1.00 94.06 100 SER A O 1
ATOM 775 N N . CYS A 1 101 ? 8.963 4.476 2.360 1.00 88.38 101 CYS A N 1
ATOM 776 C CA . CYS A 1 101 ? 8.481 5.840 2.486 1.00 88.38 101 CYS A CA 1
ATOM 777 C C . CYS A 1 101 ? 9.657 6.742 2.900 1.00 88.38 101 CYS A C 1
ATOM 779 O O . CYS A 1 101 ? 10.426 6.396 3.801 1.00 88.38 101 CYS A O 1
ATOM 781 N N . HIS A 1 102 ? 9.827 7.895 2.251 1.00 87.56 102 HIS A N 1
ATOM 782 C CA . HIS A 1 102 ? 10.939 8.789 2.570 1.00 87.56 102 HIS A CA 1
ATOM 783 C C . HIS A 1 102 ? 10.754 9.435 3.954 1.00 87.56 102 HIS A C 1
ATOM 785 O O . HIS A 1 102 ? 9.716 10.022 4.258 1.00 87.56 102 HIS A O 1
ATOM 791 N N . SER A 1 103 ? 11.791 9.377 4.794 1.00 82.62 103 SER A N 1
ATOM 792 C CA . SER A 1 103 ? 11.707 9.715 6.227 1.00 82.62 103 SER A CA 1
ATOM 793 C C . SER A 1 103 ? 11.295 11.160 6.529 1.00 82.62 103 SER A C 1
ATOM 795 O O . SER A 1 103 ? 10.654 11.416 7.544 1.00 82.62 103 SER A O 1
ATOM 797 N N . SER A 1 104 ? 11.660 12.108 5.663 1.00 85.06 104 SER A N 1
ATOM 798 C CA . SER A 1 104 ? 11.338 13.534 5.821 1.00 85.06 104 SER A CA 1
ATOM 799 C C . SER A 1 104 ? 10.388 14.091 4.760 1.00 85.06 104 SER A C 1
ATOM 801 O O . SER A 1 104 ? 10.039 15.268 4.821 1.00 85.06 104 SER A O 1
ATOM 803 N N . ASN A 1 105 ? 9.963 13.273 3.791 1.00 85.81 105 ASN A N 1
ATOM 804 C CA . ASN A 1 105 ? 9.058 13.701 2.726 1.00 85.81 105 ASN A CA 1
ATOM 805 C C . ASN A 1 105 ? 8.039 12.586 2.436 1.00 85.81 105 ASN A C 1
ATOM 807 O O . ASN A 1 105 ? 8.313 11.725 1.607 1.00 85.81 105 ASN A O 1
ATOM 811 N N . PRO A 1 106 ? 6.874 12.584 3.101 1.00 82.50 106 PRO A N 1
ATOM 812 C CA . PRO A 1 106 ? 5.908 11.490 2.996 1.00 82.50 106 PRO A CA 1
ATOM 813 C C . PRO A 1 106 ? 5.321 11.325 1.588 1.00 82.50 106 PRO A C 1
ATOM 815 O O . PRO A 1 106 ? 4.736 10.290 1.295 1.00 82.50 106 PRO A O 1
ATOM 818 N N . ASP A 1 107 ? 5.481 12.315 0.711 1.00 84.75 107 ASP A N 1
ATOM 819 C CA . ASP A 1 107 ? 4.969 12.241 -0.652 1.00 84.75 107 ASP A CA 1
ATOM 820 C C . ASP A 1 107 ? 5.922 11.514 -1.617 1.00 84.75 107 ASP A C 1
ATOM 822 O O . ASP A 1 107 ? 5.550 11.269 -2.761 1.00 84.75 107 ASP A O 1
ATOM 826 N N . LEU A 1 108 ? 7.139 11.163 -1.180 1.00 88.56 108 LEU A N 1
ATOM 827 C CA . LEU A 1 108 ? 8.092 10.381 -1.967 1.00 88.56 108 LEU A CA 1
ATOM 828 C C . LEU A 1 108 ? 8.115 8.925 -1.507 1.00 88.56 108 LEU A C 1
ATOM 830 O O . LEU A 1 108 ? 8.405 8.623 -0.344 1.00 88.56 108 LEU A O 1
ATOM 834 N N . ILE A 1 109 ? 7.855 8.023 -2.449 1.00 91.81 109 ILE A N 1
ATOM 835 C CA . ILE A 1 109 ? 7.761 6.582 -2.204 1.00 91.81 109 ILE A CA 1
ATOM 836 C C . ILE A 1 109 ? 8.655 5.844 -3.185 1.00 91.81 109 ILE A C 1
ATOM 838 O O . ILE A 1 109 ? 8.680 6.167 -4.369 1.00 91.81 109 ILE A O 1
ATOM 842 N N . VAL A 1 110 ? 9.337 4.809 -2.709 1.00 94.25 110 VAL A N 1
ATOM 843 C CA . VAL A 1 110 ? 10.069 3.864 -3.551 1.00 94.25 110 VAL A CA 1
ATOM 844 C C . VAL A 1 110 ?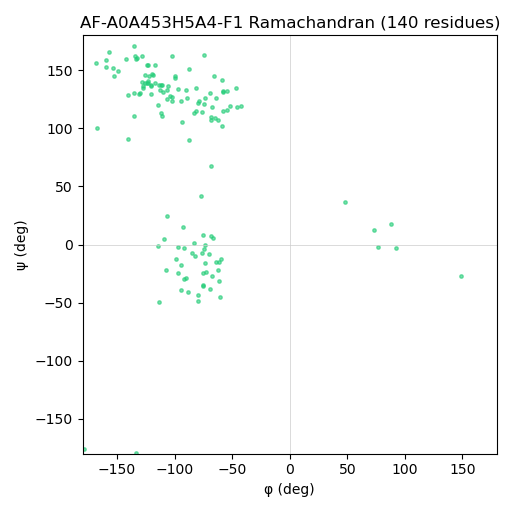 9.380 2.508 -3.510 1.00 94.25 110 VAL A C 1
ATOM 846 O O . VAL A 1 110 ? 9.002 2.042 -2.434 1.00 94.25 110 VAL A O 1
ATOM 849 N N . SER A 1 111 ? 9.248 1.859 -4.664 1.00 96.25 111 SER A N 1
ATOM 850 C CA . SER A 1 111 ? 8.820 0.463 -4.769 1.00 96.25 111 SER A CA 1
ATOM 851 C C . SER A 1 111 ? 9.851 -0.383 -5.506 1.00 96.25 111 SER A C 1
ATOM 853 O O . SER A 1 111 ? 10.445 0.074 -6.479 1.00 96.25 111 SER A O 1
ATOM 855 N N . GLY A 1 112 ? 10.064 -1.617 -5.049 1.00 96.94 112 GLY A N 1
ATOM 856 C CA . GLY A 1 112 ? 10.930 -2.601 -5.706 1.00 96.94 112 GLY A CA 1
ATOM 857 C C . GLY A 1 112 ? 10.122 -3.756 -6.290 1.00 96.94 112 GLY A C 1
ATOM 858 O O . GLY A 1 112 ? 9.211 -4.268 -5.633 1.00 96.94 112 GLY A O 1
ATOM 859 N N . SER A 1 113 ? 10.454 -4.188 -7.506 1.00 97.38 113 SER A N 1
ATOM 860 C CA . SER A 1 113 ? 9.687 -5.192 -8.245 1.00 97.38 113 SER A CA 1
ATOM 861 C C . SER A 1 113 ? 10.515 -6.401 -8.672 1.00 97.38 113 SER A C 1
ATOM 863 O O . SER A 1 113 ? 11.732 -6.361 -8.850 1.00 97.38 113 SER A O 1
ATOM 865 N N . ARG A 1 114 ? 9.817 -7.523 -8.857 1.00 97.56 114 ARG A N 1
ATOM 866 C CA . ARG A 1 114 ? 10.360 -8.774 -9.402 1.00 97.56 114 ARG A CA 1
ATOM 867 C C . ARG A 1 114 ? 10.696 -8.699 -10.893 1.00 97.56 114 ARG A C 1
ATOM 869 O O . ARG A 1 114 ? 11.297 -9.643 -11.395 1.00 97.56 114 ARG A O 1
ATOM 876 N N . ASP A 1 115 ? 10.322 -7.622 -11.579 1.00 95.31 115 ASP A N 1
ATOM 877 C CA . ASP A 1 115 ? 10.769 -7.333 -12.951 1.00 95.31 115 ASP A CA 1
ATOM 878 C C . ASP A 1 115 ? 12.230 -6.849 -13.029 1.00 95.31 115 ASP A C 1
ATOM 880 O O . ASP A 1 115 ? 12.762 -6.685 -14.122 1.00 95.31 115 ASP A O 1
ATOM 884 N N . GLY A 1 116 ? 12.892 -6.678 -11.880 1.00 93.06 116 GLY A N 1
ATOM 885 C CA . GLY A 1 116 ? 14.280 -6.231 -11.796 1.00 93.06 116 GLY A CA 1
ATOM 886 C C . GLY A 1 116 ? 14.431 -4.720 -11.658 1.00 93.06 116 GLY A C 1
ATOM 887 O O . GLY A 1 116 ? 15.555 -4.260 -11.480 1.00 93.06 116 GLY A O 1
ATOM 888 N N . SER A 1 117 ? 13.326 -3.973 -11.683 1.00 93.56 117 SER A N 1
ATOM 889 C CA . SER A 1 117 ? 13.324 -2.524 -11.547 1.00 93.56 117 SER A CA 1
ATOM 890 C C . SER A 1 117 ? 12.904 -2.045 -10.160 1.00 93.56 117 SER A C 1
ATOM 892 O O . SER A 1 117 ? 12.253 -2.752 -9.377 1.00 93.56 117 SER A O 1
ATOM 894 N N . PHE A 1 118 ? 13.234 -0.790 -9.873 1.00 94.75 118 PHE A N 1
ATOM 895 C CA . PHE A 1 118 ? 12.587 -0.020 -8.817 1.00 94.75 118 PHE A CA 1
ATOM 896 C C . PHE A 1 118 ? 11.987 1.264 -9.386 1.00 94.75 118 PHE A C 1
ATOM 898 O O . PHE A 1 118 ? 12.450 1.779 -10.400 1.00 94.75 118 PHE A O 1
ATOM 905 N N . ALA A 1 119 ? 10.962 1.785 -8.719 1.00 91.69 119 ALA A N 1
ATOM 906 C CA . ALA A 1 119 ? 10.259 2.998 -9.108 1.00 91.69 119 ALA A CA 1
ATOM 907 C C . ALA A 1 119 ? 10.270 4.026 -7.973 1.00 91.69 119 ALA A C 1
ATOM 909 O O . ALA A 1 119 ? 10.083 3.665 -6.810 1.00 91.69 119 ALA A O 1
ATOM 910 N N . LEU A 1 120 ? 10.467 5.303 -8.315 1.00 92.56 120 LEU A N 1
ATOM 911 C CA . LEU A 1 120 ? 10.277 6.443 -7.412 1.00 92.56 120 LEU A CA 1
ATOM 912 C C . LEU A 1 120 ? 8.997 7.190 -7.797 1.00 92.56 120 LEU A C 1
ATOM 914 O O . LEU A 1 120 ? 8.861 7.639 -8.935 1.00 92.56 120 LEU A O 1
ATOM 918 N N . TRP A 1 121 ? 8.099 7.367 -6.836 1.00 90.12 121 TRP A N 1
ATOM 919 C CA . TRP A 1 121 ? 6.792 7.995 -7.009 1.00 90.12 121 TRP A CA 1
ATOM 920 C C . TRP A 1 121 ? 6.718 9.310 -6.238 1.00 90.12 121 TRP A C 1
ATOM 922 O O . TRP A 1 121 ? 7.135 9.363 -5.079 1.00 90.12 121 TRP A O 1
ATOM 932 N N . ASP A 1 122 ? 6.149 10.343 -6.862 1.00 88.56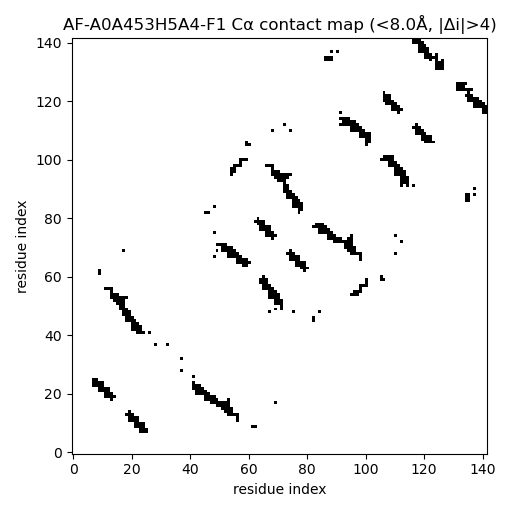 122 ASP A N 1
ATOM 933 C CA . ASP A 1 122 ? 5.814 11.613 -6.207 1.00 88.56 122 ASP A CA 1
ATOM 934 C C . ASP A 1 122 ? 4.290 11.786 -6.122 1.00 88.56 122 ASP A C 1
ATOM 936 O O . ASP A 1 122 ? 3.603 11.930 -7.137 1.00 88.56 122 ASP A O 1
ATOM 940 N N . LEU A 1 123 ? 3.753 11.771 -4.900 1.00 82.38 123 LEU A N 1
ATOM 941 C CA . LEU A 1 123 ? 2.317 11.884 -4.632 1.00 82.38 123 LEU A CA 1
ATOM 942 C C . LEU A 1 123 ? 1.762 13.313 -4.774 1.00 82.38 123 LEU A C 1
ATOM 944 O O . LEU A 1 123 ? 0.549 13.498 -4.678 1.00 82.38 123 LEU A O 1
ATOM 948 N N . ARG A 1 124 ? 2.605 14.337 -4.971 1.00 78.62 124 ARG A N 1
ATOM 949 C CA . ARG A 1 124 ? 2.168 15.750 -5.026 1.00 78.62 124 ARG A CA 1
ATOM 950 C C . ARG A 1 124 ? 1.623 16.173 -6.384 1.00 78.62 124 ARG A C 1
ATOM 952 O O . ARG A 1 124 ? 1.098 17.280 -6.503 1.00 78.62 124 ARG A O 1
ATOM 959 N N . CYS A 1 125 ? 1.774 15.349 -7.414 1.00 62.91 125 CYS A N 1
ATOM 960 C CA . CYS A 1 125 ? 1.298 15.683 -8.750 1.00 62.91 125 CYS A CA 1
ATOM 961 C C . CYS A 1 125 ? -0.245 15.701 -8.791 1.00 62.91 125 CYS A C 1
ATOM 963 O O . CYS A 1 125 ? -0.890 14.661 -8.694 1.00 62.91 125 CYS A O 1
ATOM 965 N N . ASP A 1 126 ? -0.838 16.899 -8.927 1.00 51.62 126 ASP A N 1
ATOM 966 C CA . ASP A 1 126 ? -2.284 17.100 -9.122 1.00 51.62 126 ASP A CA 1
ATOM 967 C C . ASP A 1 126 ? -2.632 17.086 -10.631 1.00 51.62 126 ASP A C 1
ATOM 969 O O . ASP A 1 126 ? -2.073 17.886 -11.398 1.00 51.62 126 ASP A O 1
ATOM 973 N N . PRO A 1 127 ? -3.590 16.246 -11.073 1.00 43.53 127 PRO A N 1
ATOM 974 C CA . PRO A 1 127 ? -4.040 16.162 -12.464 1.00 43.53 127 PRO A CA 1
ATOM 975 C C . PRO A 1 127 ? -4.628 17.443 -13.077 1.00 43.53 127 PRO A C 1
ATOM 977 O O . PRO A 1 127 ? -4.841 17.479 -14.287 1.00 43.53 127 PRO A O 1
ATOM 980 N N . LYS A 1 128 ? -4.939 18.491 -12.304 1.00 43.34 128 LYS A N 1
ATOM 981 C CA . LYS A 1 128 ? -5.594 19.710 -12.829 1.00 43.34 128 LYS A CA 1
ATOM 982 C C . LYS A 1 128 ? -4.656 20.734 -13.472 1.00 43.34 128 LYS A C 1
ATOM 984 O O . LYS A 1 128 ? -5.122 21.776 -13.931 1.00 43.34 128 LYS A O 1
ATOM 989 N N . THR A 1 129 ? -3.358 20.457 -13.534 1.00 45.19 129 THR A N 1
ATOM 990 C CA . THR A 1 129 ? -2.403 21.255 -14.317 1.00 45.19 129 THR A CA 1
ATOM 991 C C . THR A 1 129 ? -2.131 20.552 -15.653 1.00 45.19 129 THR A C 1
ATOM 993 O O . THR A 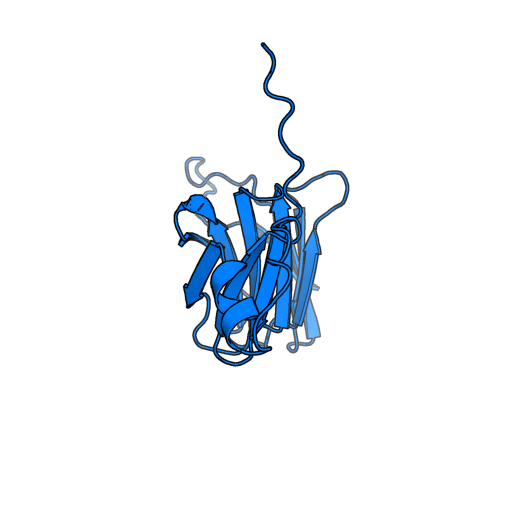1 129 ? -2.141 19.327 -15.674 1.00 45.19 129 THR A O 1
ATOM 996 N N . PRO A 1 130 ? -1.917 21.252 -16.787 1.00 41.16 130 PRO A N 1
ATOM 997 C CA . PRO A 1 130 ? -2.043 20.675 -18.140 1.00 41.16 130 PRO A CA 1
ATOM 998 C C . PRO A 1 130 ? -1.016 19.591 -18.525 1.00 41.16 130 PRO A C 1
ATOM 1000 O O . PRO A 1 130 ? -1.024 19.132 -19.660 1.00 41.16 130 PRO A O 1
ATOM 1003 N N . ASN A 1 131 ? -0.169 19.164 -17.587 1.00 43.59 131 ASN A N 1
ATOM 1004 C CA . ASN A 1 131 ? 0.719 18.003 -17.698 1.00 43.59 131 ASN A CA 1
ATOM 1005 C C . ASN A 1 131 ? 0.217 16.823 -16.831 1.00 43.59 131 ASN A C 1
ATOM 1007 O O . ASN A 1 131 ? 1.000 15.997 -16.371 1.00 43.59 131 ASN A O 1
ATOM 1011 N N . GLY A 1 132 ? -1.088 16.803 -16.545 1.00 33.03 132 GLY A N 1
ATOM 1012 C CA . GLY A 1 132 ? -1.729 15.978 -15.531 1.00 33.03 132 GLY A CA 1
ATOM 1013 C C . GLY A 1 132 ? -2.043 14.556 -15.980 1.00 33.03 132 GLY A C 1
ATOM 1014 O O . GLY A 1 132 ? -2.957 14.327 -16.771 1.00 33.03 132 GLY A O 1
ATOM 1015 N N . HIS A 1 133 ? -1.363 13.591 -15.366 1.00 40.19 133 HIS A N 1
ATOM 1016 C CA . HIS A 1 133 ? -1.912 12.257 -15.161 1.00 40.19 133 HIS A CA 1
ATOM 1017 C C . HIS A 1 133 ? -2.364 12.161 -13.704 1.00 40.19 133 HIS A C 1
ATOM 1019 O O . HIS A 1 133 ? -1.618 12.492 -12.791 1.00 40.19 133 HIS A O 1
ATOM 1025 N N . GLY A 1 134 ? -3.621 11.776 -13.492 1.00 36.34 134 GLY A N 1
ATOM 1026 C CA . GLY A 1 134 ? -4.251 11.653 -12.174 1.00 36.34 134 GLY A CA 1
ATOM 1027 C C . GLY A 1 134 ? -3.842 10.407 -11.406 1.00 36.34 134 GLY A C 1
ATOM 1028 O O . GLY A 1 134 ? -4.696 9.777 -10.793 1.00 36.34 134 GLY A O 1
ATOM 1029 N N . GLU A 1 135 ? -2.559 10.072 -11.448 1.00 49.38 135 GLU A N 1
ATOM 1030 C CA . GLU A 1 135 ? -1.911 9.048 -10.635 1.00 49.38 135 GLU A CA 1
ATOM 1031 C C . GLU A 1 135 ? -0.611 9.648 -10.090 1.00 49.38 135 GLU A C 1
ATOM 1033 O O . GLU A 1 135 ? -0.124 10.646 -10.629 1.00 49.38 135 GLU A O 1
ATOM 1038 N N . ALA A 1 136 ? -0.043 9.087 -9.017 1.00 52.62 136 ALA A N 1
ATOM 1039 C CA . ALA A 1 136 ? 1.284 9.544 -8.619 1.00 52.62 136 ALA A CA 1
ATOM 1040 C C . ALA A 1 136 ? 2.241 9.343 -9.792 1.00 52.62 136 ALA A C 1
ATOM 1042 O O . ALA A 1 136 ? 2.270 8.276 -10.410 1.00 52.62 136 ALA A O 1
ATOM 1043 N N . CYS A 1 137 ? 3.004 10.379 -10.114 1.00 57.44 137 CYS A N 1
ATOM 1044 C CA . CYS A 1 137 ? 3.877 10.317 -11.267 1.00 57.44 137 CYS A CA 1
ATOM 1045 C C . CYS A 1 137 ? 5.065 9.417 -10.943 1.00 57.44 137 CYS A C 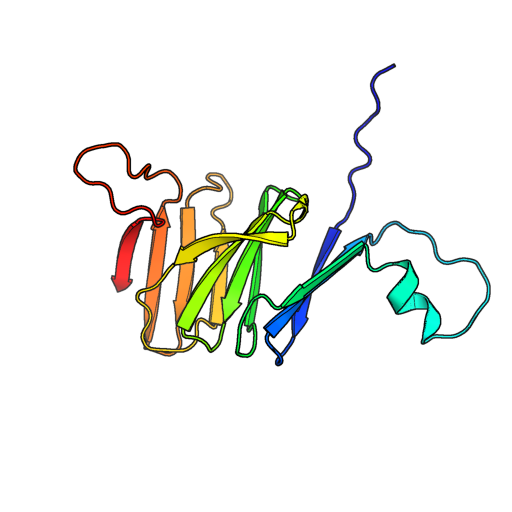1
ATOM 1047 O O . CYS A 1 137 ? 5.779 9.628 -9.957 1.00 57.44 137 CYS A O 1
ATOM 1049 N N . LEU A 1 138 ? 5.276 8.426 -11.805 1.00 61.59 138 LEU A N 1
ATOM 1050 C CA . LEU A 1 138 ? 6.518 7.683 -11.869 1.00 61.59 138 LEU A CA 1
ATOM 1051 C C . LEU A 1 138 ? 7.621 8.645 -12.309 1.00 61.59 138 LEU A C 1
ATOM 1053 O O . LEU A 1 138 ? 7.641 9.090 -13.454 1.00 61.59 138 LEU A O 1
ATOM 1057 N N . MET A 1 139 ? 8.521 8.992 -11.396 1.00 58.19 139 MET A N 1
ATOM 1058 C CA . MET A 1 139 ? 9.598 9.931 -11.695 1.00 58.19 139 MET A CA 1
ATOM 1059 C C . MET A 1 139 ? 10.730 9.233 -12.448 1.00 58.19 139 MET A C 1
ATOM 1061 O O . MET A 1 139 ? 11.235 9.781 -13.421 1.00 58.19 139 MET A O 1
ATOM 1065 N N . TYR A 1 140 ? 11.106 8.022 -12.021 1.00 59.00 140 TYR A N 1
ATOM 1066 C CA . TYR A 1 140 ? 12.146 7.206 -12.652 1.00 59.00 140 TYR A CA 1
ATOM 1067 C C . TYR A 1 140 ? 11.901 5.713 -12.406 1.00 59.00 140 TYR A C 1
ATOM 1069 O O . TYR A 1 140 ? 11.463 5.333 -11.318 1.00 59.00 140 TYR A O 1
ATOM 1077 N N . VAL A 1 141 ? 12.243 4.897 -13.408 1.00 66.06 141 VAL A N 1
ATOM 1078 C CA . VAL A 1 141 ? 12.448 3.443 -13.309 1.00 66.06 141 VAL A CA 1
ATOM 1079 C C . VAL A 1 141 ? 13.880 3.171 -13.749 1.00 66.06 141 VAL A C 1
ATOM 1081 O O . VAL A 1 141 ? 14.290 3.678 -14.795 1.00 66.06 141 VAL A O 1
ATOM 1084 N N . ILE A 1 142 ? 14.638 2.425 -12.946 1.00 59.25 142 ILE A N 1
ATOM 1085 C CA . ILE A 1 142 ? 16.001 1.972 -13.273 1.00 59.25 142 ILE A CA 1
ATOM 1086 C C . ILE A 1 142 ? 16.006 0.453 -13.343 1.00 59.25 142 ILE A C 1
ATOM 1088 O O . ILE A 1 142 ? 15.341 -0.155 -12.472 1.00 59.25 142 ILE A O 1
#

Solvent-accessible surface area (backbone atoms only — not comparable to full-atom values): 8123 Å² total; per-residue (Å²): 132,84,77,71,76,76,81,76,50,71,44,80,48,64,35,69,74,7,39,38,38,33,28,43,77,70,68,76,76,75,96,80,80,65,84,75,64,58,60,62,78,35,46,76,49,71,49,82,77,42,97,25,28,38,59,32,76,45,67,60,40,86,88,46,33,38,37,41,21,13,56,74,21,33,36,37,36,30,33,60,84,74,74,36,80,74,40,58,41,77,80,59,88,21,32,24,55,42,71,45,68,39,94,90,42,62,49,36,36,38,39,35,34,71,65,75,36,38,38,36,33,36,61,80,55,60,42,91,44,101,85,44,55,82,34,49,42,76,75,48,74,92

Radius of gyration: 17.02 Å; Cα contacts (8 Å, |Δi|>4): 325; chains: 1; bounding box: 29×40×50 Å

Mean predicted aligned error: 9.69 Å

Organism: Aegilops tauschii subsp. strangulata (NCBI:txid200361)

Nearest PDB structures (foldseek):
  7zgp-assembly1_D  TM=8.444E-01  e=2.214E-06  Saccharomyces cerevisiae
  8g1u-assembly1_N  TM=8.304E-01  e=2.682E-05  Homo sapiens
  7m05-assembly1_B  TM=8.322E-01  e=2.982E-05  Homo sapiens
  8cyi-assembly1_B  TM=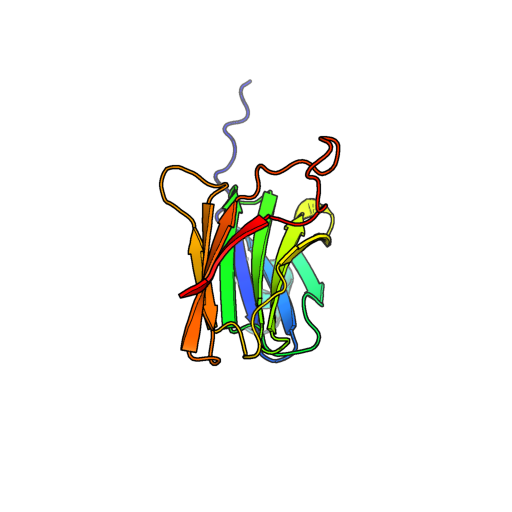8.435E-01  e=3.497E-05  Homo sapiens
  6ugh-assembly1_B  TM=8.338E-01  e=4.807E-05  Homo sapiens

Secondary structure (DSSP, 8-state):
---------EEEEE-TTSEEEEEETTSPPPSS--TTHHHHHHEEEEEE--SS-EEEEEEEETTTEEEEEETTS-EEEEETTTTEEEEEE---SS-EEEEEE-TT-TTEEEEEETTS-EEEEETT--TTSTT--SS-EEEEE-

Sequence (142 aa):
FCKVPQISRLLAVADEDGYVAIYDTRRRLPSRSSSIEKSAETRLSDWVAHNNAIFDVCWIKEGSQLLTASGDQTVKIWSVENKKCLGVLSGHTGSVKSLSCHSSNP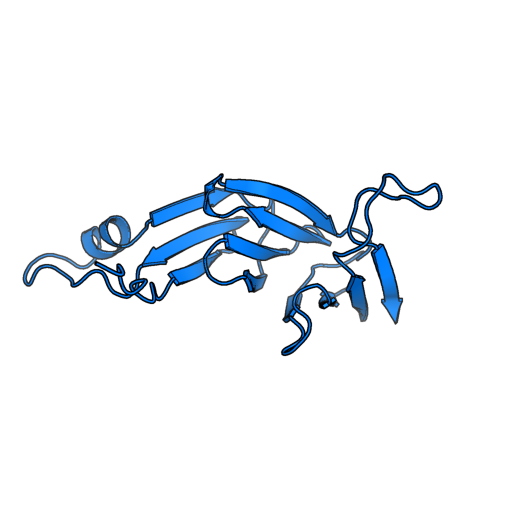DLIVSGSRDGSFALWDLRCDPKTPNGHGEACLMYVI

pLDDT: mean 79.57, std 20.32, range [31.5, 98.69]